Protein AF-A0A1K1NVN3-F1 (afdb_monomer_lite)

Structure (mmCIF, N/CA/C/O backbone):
data_AF-A0A1K1NVN3-F1
#
_entry.id   AF-A0A1K1NVN3-F1
#
loop_
_atom_site.group_PDB
_atom_site.id
_atom_site.type_symbol
_atom_site.label_atom_id
_atom_site.label_alt_id
_atom_site.label_comp_id
_atom_site.label_asym_id
_atom_site.label_entity_id
_atom_site.label_seq_id
_atom_site.pdbx_PDB_ins_code
_atom_site.Cartn_x
_atom_site.Cartn_y
_atom_site.Cartn_z
_atom_site.occupancy
_atom_site.B_iso_or_equiv
_atom_site.auth_seq_id
_atom_site.auth_comp_id
_atom_site.auth_asym_id
_atom_site.auth_atom_id
_atom_site.pdbx_PDB_model_num
ATOM 1 N N . MET A 1 1 ? -2.063 9.212 32.830 1.00 39.06 1 MET A N 1
ATOM 2 C CA . MET A 1 1 ? -3.025 9.373 31.720 1.00 39.06 1 MET A CA 1
ATOM 3 C C . MET A 1 1 ? -2.768 8.256 30.728 1.00 39.06 1 MET A C 1
ATOM 5 O O . MET A 1 1 ? -1.847 8.368 29.932 1.00 39.06 1 MET A O 1
ATOM 9 N N . ALA A 1 2 ? -3.495 7.143 30.842 1.00 42.03 2 ALA A N 1
ATOM 10 C CA . ALA A 1 2 ? -3.473 6.127 29.798 1.00 42.03 2 ALA A CA 1
ATOM 11 C C . ALA A 1 2 ? -4.143 6.756 28.573 1.00 42.03 2 ALA A C 1
ATOM 13 O O . ALA A 1 2 ? -5.291 7.185 28.666 1.00 42.03 2 ALA A O 1
ATOM 14 N N . SER A 1 3 ? -3.400 6.910 27.477 1.00 47.00 3 SER A N 1
ATOM 15 C CA . SER A 1 3 ? -3.986 7.274 26.189 1.00 47.00 3 SER A CA 1
ATOM 16 C C . SER A 1 3 ? -5.056 6.230 25.899 1.00 47.00 3 SER A C 1
ATOM 18 O O . SER A 1 3 ? -4.728 5.058 25.716 1.00 47.00 3 SER A O 1
ATOM 20 N N . ILE A 1 4 ? -6.327 6.621 25.991 1.00 57.91 4 ILE A N 1
ATOM 21 C CA . ILE A 1 4 ? -7.442 5.731 25.690 1.00 57.91 4 ILE A CA 1
ATOM 22 C C . ILE A 1 4 ? -7.264 5.379 24.219 1.00 57.91 4 ILE A C 1
ATOM 24 O O . ILE A 1 4 ? -7.449 6.226 23.344 1.00 57.91 4 ILE A O 1
ATOM 28 N N . LEU A 1 5 ? -6.832 4.149 23.953 1.00 59.69 5 LEU A N 1
ATOM 29 C CA . LEU A 1 5 ? -6.866 3.571 22.622 1.00 59.69 5 LEU A CA 1
ATOM 30 C C . LEU A 1 5 ? -8.344 3.560 22.213 1.00 59.69 5 LEU A C 1
ATOM 32 O O .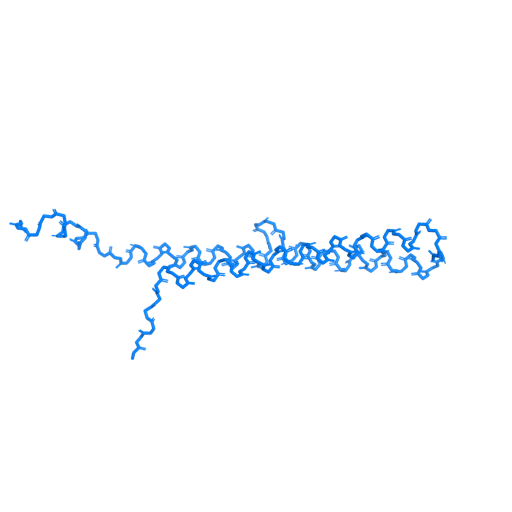 LEU A 1 5 ? -9.118 2.709 22.636 1.00 59.69 5 LEU A O 1
ATOM 36 N N . THR A 1 6 ? -8.772 4.587 21.482 1.00 69.06 6 THR A N 1
ATOM 37 C CA . THR A 1 6 ? -10.146 4.693 20.991 1.00 69.06 6 THR A CA 1
ATOM 38 C C . THR A 1 6 ? -10.243 4.019 19.632 1.00 69.06 6 THR A C 1
ATOM 40 O O . THR A 1 6 ? -9.286 4.018 18.853 1.00 69.06 6 THR A O 1
ATOM 43 N N . SER A 1 7 ? -11.426 3.498 19.298 1.00 71.19 7 SER A N 1
ATOM 44 C CA . SER A 1 7 ? -11.692 2.934 17.966 1.00 71.19 7 SER A CA 1
ATOM 45 C C . SER A 1 7 ? -11.362 3.936 16.840 1.00 71.19 7 SER A C 1
ATOM 47 O O . SER A 1 7 ? -10.897 3.536 15.774 1.00 71.19 7 SER A O 1
ATOM 49 N N . ALA A 1 8 ? -11.500 5.241 17.112 1.00 76.06 8 ALA A N 1
ATOM 50 C CA . ALA A 1 8 ? -11.142 6.321 16.197 1.00 76.06 8 ALA A CA 1
ATOM 51 C C . ALA A 1 8 ? -9.643 6.354 15.852 1.00 76.06 8 ALA A C 1
ATOM 53 O O . ALA A 1 8 ? -9.297 6.542 14.688 1.00 76.06 8 ALA A O 1
ATOM 54 N N . ILE A 1 9 ? -8.750 6.127 16.825 1.00 80.19 9 ILE A N 1
ATOM 55 C CA . ILE A 1 9 ? -7.299 6.068 16.572 1.00 80.19 9 ILE A CA 1
ATOM 56 C C . ILE A 1 9 ? -6.989 4.914 15.616 1.00 80.19 9 ILE A C 1
ATOM 58 O O . ILE A 1 9 ? -6.275 5.111 14.639 1.00 80.19 9 ILE A O 1
ATOM 62 N N . ILE A 1 10 ? -7.591 3.742 15.833 1.00 81.62 10 ILE A N 1
ATOM 63 C CA . ILE A 1 10 ? -7.361 2.561 14.991 1.00 81.62 10 ILE A CA 1
ATOM 64 C C . ILE A 1 10 ? -7.884 2.771 13.570 1.00 81.62 10 ILE A C 1
ATOM 66 O O . ILE A 1 10 ? -7.186 2.459 12.607 1.00 81.62 10 ILE A O 1
ATOM 70 N N . VAL A 1 11 ? -9.088 3.331 13.423 1.00 83.69 11 VAL A N 1
ATOM 71 C CA . VAL A 1 11 ? -9.662 3.657 12.107 1.00 83.69 11 VAL A CA 1
ATOM 72 C C . VAL A 1 11 ? -8.768 4.644 11.354 1.00 83.69 11 VAL A C 1
ATOM 74 O O . VAL A 1 11 ? -8.476 4.429 10.177 1.00 83.69 11 VAL A O 1
ATOM 77 N N . ASN A 1 12 ? -8.275 5.678 12.037 1.00 85.81 12 ASN A N 1
ATOM 78 C CA . ASN A 1 12 ? -7.360 6.647 11.442 1.00 85.81 12 ASN A CA 1
ATOM 79 C C . ASN A 1 12 ? -6.043 5.989 11.017 1.00 85.81 12 ASN A C 1
ATOM 81 O O . ASN A 1 12 ? -5.599 6.197 9.890 1.00 85.81 12 ASN A O 1
ATOM 85 N N . THR A 1 13 ? -5.450 5.141 11.862 1.00 87.12 13 THR A N 1
ATOM 86 C CA . THR A 1 13 ? -4.222 4.414 11.515 1.00 87.12 13 THR A CA 1
ATOM 87 C C . THR A 1 13 ? -4.436 3.476 10.326 1.00 87.12 13 THR A C 1
ATOM 89 O O . THR A 1 13 ? -3.604 3.467 9.422 1.00 87.12 13 THR A O 1
ATOM 92 N N . LYS A 1 14 ? -5.563 2.750 10.251 1.00 89.50 14 LYS A N 1
ATOM 93 C CA . LYS A 1 14 ? -5.898 1.936 9.066 1.00 89.50 14 LYS A CA 1
ATOM 94 C C . LYS A 1 14 ? -5.983 2.793 7.805 1.00 89.50 14 LYS A C 1
ATOM 96 O O . LYS A 1 14 ? -5.437 2.405 6.778 1.00 89.50 14 LYS A O 1
ATOM 101 N N . SER A 1 15 ? -6.619 3.961 7.888 1.00 90.38 15 SER A N 1
ATOM 102 C CA . SER A 1 15 ? -6.712 4.904 6.766 1.00 90.38 15 SER A CA 1
ATOM 103 C C . SER A 1 15 ? -5.334 5.396 6.301 1.00 90.38 15 SER A C 1
ATOM 105 O O . SER A 1 15 ? -5.063 5.458 5.099 1.00 90.38 15 SER A O 1
ATOM 107 N N . SER A 1 16 ? -4.416 5.667 7.235 1.00 92.62 16 SER A N 1
ATOM 108 C CA . SER A 1 16 ? -3.026 6.009 6.908 1.00 92.62 16 SER A CA 1
ATOM 109 C C . SER A 1 16 ? -2.289 4.859 6.217 1.00 92.62 16 SER A C 1
ATOM 111 O O . SER A 1 16 ? -1.594 5.100 5.233 1.00 92.62 16 SER A O 1
ATOM 113 N N . VAL A 1 17 ? -2.470 3.613 6.675 1.00 91.19 17 VAL A N 1
ATOM 114 C CA . VAL A 1 17 ? -1.889 2.429 6.013 1.00 91.19 17 VAL A CA 1
ATOM 115 C C . VAL A 1 17 ? -2.447 2.275 4.596 1.00 91.19 17 VAL A C 1
ATOM 117 O O . VAL A 1 17 ? -1.675 2.071 3.664 1.00 91.19 17 VAL A O 1
ATOM 120 N N . SER A 1 18 ? -3.755 2.451 4.398 1.00 90.25 18 SER A N 1
ATOM 121 C CA . SER A 1 18 ? -4.359 2.416 3.060 1.00 90.25 18 SER A CA 1
ATOM 122 C C . SER A 1 18 ? -3.824 3.524 2.150 1.00 90.25 18 SER A C 1
ATOM 124 O O . SER A 1 18 ? -3.484 3.258 1.003 1.00 90.25 18 SER A O 1
ATOM 126 N N . THR A 1 19 ? -3.677 4.750 2.662 1.00 93.44 19 THR A N 1
ATOM 127 C CA . THR A 1 19 ? -3.077 5.866 1.907 1.00 93.44 19 THR A CA 1
ATOM 128 C C . THR A 1 19 ? -1.642 5.547 1.477 1.00 93.44 19 THR A C 1
ATOM 130 O O . THR A 1 19 ? -1.258 5.831 0.340 1.00 93.44 19 THR A O 1
ATOM 133 N N . TYR A 1 20 ? -0.853 4.929 2.362 1.00 90.44 20 TYR A N 1
ATOM 134 C CA . TYR A 1 20 ? 0.503 4.488 2.042 1.00 90.44 20 TYR A CA 1
ATOM 135 C C . TYR A 1 20 ? 0.512 3.444 0.918 1.00 90.44 20 TYR A C 1
ATOM 137 O O . TYR A 1 20 ? 1.271 3.602 -0.035 1.00 90.44 20 TYR A O 1
ATOM 145 N N . VAL A 1 21 ? -0.361 2.431 0.986 1.00 90.75 21 VAL A N 1
ATOM 146 C CA . VAL A 1 21 ? -0.495 1.407 -0.066 1.00 90.75 21 VAL A CA 1
ATOM 147 C C . VAL A 1 21 ? -0.840 2.043 -1.412 1.00 90.75 21 VAL A C 1
ATOM 149 O O . VAL A 1 21 ? -0.142 1.785 -2.389 1.00 90.75 21 VAL A O 1
ATOM 152 N N . THR A 1 22 ? -1.835 2.933 -1.456 1.00 92.31 22 THR A N 1
ATOM 153 C CA . THR A 1 22 ? -2.222 3.643 -2.687 1.00 92.31 22 THR A CA 1
ATOM 154 C C . THR A 1 22 ? -1.065 4.459 -3.261 1.00 92.31 22 THR A C 1
ATOM 156 O O . THR A 1 22 ? -0.824 4.441 -4.465 1.00 92.31 22 THR A O 1
ATOM 159 N N . THR A 1 23 ? -0.320 5.163 -2.405 1.00 91.31 23 THR A N 1
ATOM 160 C CA . THR A 1 23 ? 0.828 5.973 -2.839 1.00 91.31 23 THR A CA 1
ATOM 161 C C . THR A 1 23 ? 1.943 5.093 -3.404 1.00 91.31 23 THR A C 1
ATOM 163 O O . THR A 1 23 ? 2.503 5.400 -4.452 1.00 91.31 23 THR A O 1
ATOM 166 N N . ALA A 1 24 ? 2.253 3.980 -2.736 1.00 88.75 24 ALA A N 1
ATOM 167 C CA . ALA A 1 24 ? 3.274 3.038 -3.180 1.00 88.75 24 ALA A CA 1
ATOM 168 C C . ALA A 1 24 ? 2.906 2.363 -4.513 1.00 88.75 24 ALA A C 1
ATOM 170 O O . ALA A 1 24 ? 3.775 2.208 -5.369 1.00 88.75 24 ALA A O 1
ATOM 171 N N . GLN A 1 25 ? 1.630 2.021 -4.713 1.00 89.75 25 GLN A N 1
ATOM 172 C CA . GLN A 1 25 ? 1.122 1.500 -5.987 1.00 89.75 25 GLN A CA 1
ATOM 173 C C . GLN A 1 25 ? 1.230 2.542 -7.107 1.00 89.75 25 GLN A C 1
ATOM 175 O O . GLN A 1 25 ? 1.758 2.229 -8.167 1.00 89.75 25 GLN A O 1
ATOM 180 N N . GLY A 1 26 ? 0.848 3.798 -6.851 1.00 89.75 26 GLY A N 1
ATOM 181 C CA . GLY A 1 26 ? 0.998 4.874 -7.837 1.00 89.75 26 GLY A CA 1
ATOM 182 C C . GLY A 1 26 ? 2.453 5.090 -8.269 1.00 89.75 26 GLY A C 1
ATOM 183 O O . GLY A 1 26 ? 2.743 5.163 -9.460 1.00 89.75 26 GLY A O 1
ATOM 184 N N . LEU A 1 27 ? 3.392 5.107 -7.316 1.00 88.38 27 LEU A N 1
ATOM 185 C CA . LEU A 1 27 ? 4.827 5.204 -7.617 1.00 88.38 27 LEU A CA 1
ATOM 186 C C . LEU A 1 27 ? 5.341 4.001 -8.421 1.00 88.38 27 LEU A C 1
ATOM 188 O O . LEU A 1 27 ? 6.202 4.159 -9.287 1.00 88.38 27 LEU A O 1
ATOM 192 N N . TYR A 1 28 ? 4.835 2.798 -8.135 1.00 90.06 28 TYR A N 1
ATOM 193 C CA . TYR A 1 28 ? 5.163 1.603 -8.906 1.00 90.06 28 TYR A CA 1
ATOM 194 C C . TYR A 1 28 ? 4.682 1.720 -10.358 1.00 90.06 28 TYR A C 1
ATOM 196 O O . TYR A 1 28 ? 5.470 1.467 -11.268 1.00 90.06 28 TYR A O 1
ATOM 204 N N . ASP A 1 29 ? 3.442 2.158 -10.578 1.00 91.12 29 ASP A N 1
ATOM 205 C CA . ASP A 1 29 ? 2.857 2.314 -11.914 1.00 91.12 29 ASP A CA 1
ATOM 206 C C . ASP A 1 29 ? 3.602 3.376 -12.744 1.00 91.12 29 ASP A C 1
ATOM 208 O O . ASP A 1 29 ? 3.897 3.171 -13.930 1.00 91.12 29 ASP A O 1
ATOM 212 N N . GLU A 1 30 ? 3.976 4.497 -12.116 1.00 90.69 30 GLU A N 1
ATOM 213 C CA . GLU A 1 30 ? 4.812 5.534 -12.732 1.00 90.69 30 GLU A CA 1
ATOM 214 C C . GLU A 1 30 ? 6.185 4.982 -13.134 1.00 90.69 30 GLU A C 1
ATOM 216 O O . GLU A 1 30 ? 6.639 5.185 -14.266 1.00 90.69 30 GLU A O 1
ATOM 221 N N . LEU A 1 31 ? 6.839 4.238 -12.235 1.00 88.31 31 LEU A N 1
ATOM 222 C CA . LEU A 1 31 ? 8.149 3.644 -12.495 1.00 88.31 31 LEU A CA 1
ATOM 223 C C . LEU A 1 31 ? 8.079 2.566 -13.584 1.00 88.31 31 LEU A C 1
ATOM 225 O O . LEU A 1 31 ? 8.941 2.530 -14.461 1.00 88.31 31 LEU A O 1
ATOM 229 N N . GLN A 1 32 ? 7.043 1.727 -13.574 1.00 90.25 32 GLN A N 1
ATOM 230 C CA . GLN A 1 32 ? 6.807 0.718 -14.604 1.00 90.25 32 GLN A CA 1
ATOM 231 C C . GLN A 1 32 ? 6.646 1.371 -15.978 1.00 90.25 32 GLN A C 1
ATOM 233 O O . GLN A 1 32 ? 7.282 0.959 -16.949 1.00 90.25 32 GLN A O 1
ATOM 238 N N . THR A 1 33 ? 5.838 2.429 -16.050 1.00 90.44 33 THR A N 1
ATOM 239 C CA . THR A 1 33 ? 5.626 3.201 -17.276 1.00 90.44 33 THR A CA 1
ATOM 240 C C . THR A 1 33 ? 6.935 3.811 -17.774 1.00 90.44 33 THR A C 1
ATOM 242 O O . THR A 1 33 ? 7.257 3.704 -18.959 1.00 90.44 33 THR A O 1
ATOM 245 N N . LEU A 1 34 ? 7.729 4.401 -16.876 1.00 88.56 34 LEU A N 1
ATOM 246 C CA . LEU A 1 34 ? 9.026 4.984 -17.213 1.00 88.56 34 LEU A CA 1
ATOM 247 C C . LEU A 1 34 ? 10.003 3.938 -17.769 1.00 88.56 34 LEU A C 1
ATOM 249 O O . LEU A 1 34 ? 10.617 4.176 -18.809 1.00 88.56 34 LEU A O 1
ATOM 253 N N . ILE A 1 35 ? 10.135 2.784 -17.110 1.00 86.56 35 ILE A N 1
ATOM 254 C CA . ILE A 1 35 ? 11.030 1.701 -17.546 1.00 86.56 35 ILE A CA 1
ATOM 255 C C . ILE A 1 35 ? 10.593 1.142 -18.903 1.00 86.56 35 ILE A C 1
ATOM 257 O O . ILE A 1 35 ? 11.433 0.957 -19.790 1.00 86.56 35 ILE A O 1
ATOM 261 N N . ASN A 1 36 ? 9.292 0.935 -19.109 1.00 86.06 36 ASN A N 1
ATOM 262 C CA . ASN A 1 36 ? 8.763 0.475 -20.391 1.00 86.06 36 ASN A CA 1
ATOM 263 C C . ASN A 1 36 ? 9.072 1.473 -21.516 1.00 86.06 36 ASN A C 1
ATOM 265 O O . ASN A 1 36 ? 9.590 1.069 -22.553 1.00 86.0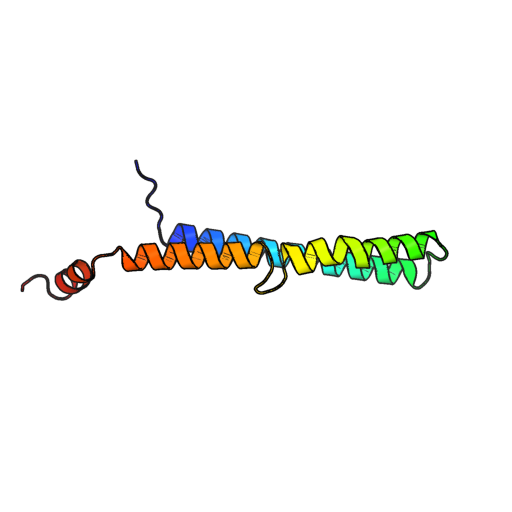6 36 ASN A O 1
ATOM 269 N N . ASN A 1 37 ? 8.847 2.769 -21.284 1.00 86.06 37 ASN A N 1
ATOM 270 C CA . ASN A 1 37 ? 9.100 3.820 -22.274 1.00 86.06 37 ASN A CA 1
ATOM 271 C C . ASN A 1 37 ? 10.592 4.009 -22.588 1.00 86.06 37 ASN A C 1
ATOM 273 O O . ASN A 1 37 ? 10.972 4.177 -23.746 1.00 86.06 37 ASN A O 1
ATOM 277 N N . LEU A 1 38 ? 11.461 3.990 -21.571 1.00 81.75 38 LEU A N 1
ATOM 278 C CA . LEU A 1 38 ? 12.907 4.143 -21.767 1.00 81.75 38 LEU A CA 1
ATOM 279 C C . LEU A 1 38 ? 13.464 3.020 -22.642 1.00 81.75 38 LEU A C 1
ATOM 281 O O . LEU A 1 38 ? 14.246 3.262 -23.563 1.00 81.75 38 LEU A O 1
ATOM 285 N N . THR A 1 39 ? 13.026 1.797 -22.368 1.00 78.19 39 THR A N 1
ATOM 286 C CA . THR A 1 39 ? 13.587 0.592 -22.975 1.00 78.19 39 THR A CA 1
ATOM 287 C C . THR A 1 39 ? 12.896 0.157 -24.267 1.00 78.19 39 THR A C 1
ATOM 289 O O . THR A 1 39 ? 13.338 -0.804 -24.898 1.00 78.19 39 THR A O 1
ATOM 292 N N . SER A 1 40 ? 11.827 0.848 -24.680 1.00 78.06 40 SER A N 1
ATOM 293 C CA . SER A 1 40 ? 11.123 0.574 -25.936 1.00 78.06 40 SER A CA 1
ATOM 294 C C . SER A 1 40 ? 11.736 1.250 -27.163 1.00 78.06 40 SER A C 1
ATOM 296 O O . SER A 1 40 ? 11.478 0.791 -28.273 1.00 78.06 40 SER A O 1
ATOM 298 N N . SER A 1 41 ? 12.511 2.333 -27.017 1.00 68.62 41 SER A N 1
ATOM 299 C CA . SER A 1 41 ? 12.978 3.082 -28.202 1.00 68.62 41 SER A CA 1
ATOM 300 C C . SER A 1 41 ? 14.303 3.834 -28.073 1.00 68.62 41 SER A C 1
ATOM 302 O O . SER A 1 41 ? 14.983 3.997 -29.083 1.00 68.62 41 SER A O 1
ATOM 304 N N . ASN A 1 42 ? 14.684 4.309 -26.880 1.00 64.56 42 ASN A N 1
ATOM 305 C CA . ASN A 1 42 ? 15.770 5.297 -26.752 1.00 64.56 42 ASN A CA 1
ATOM 306 C C . ASN A 1 42 ? 16.981 4.791 -25.957 1.00 64.56 42 ASN A C 1
ATOM 308 O O . ASN A 1 42 ? 18.059 5.377 -26.040 1.00 64.56 42 ASN A O 1
ATOM 312 N N . PHE A 1 43 ? 16.815 3.715 -25.191 1.00 73.06 43 PHE A N 1
ATOM 313 C CA . PHE A 1 43 ? 17.855 3.128 -24.360 1.00 73.06 43 PHE A CA 1
ATOM 314 C C . PHE A 1 43 ? 17.912 1.623 -24.638 1.00 73.06 43 PHE A C 1
ATOM 316 O O . PHE A 1 43 ? 16.960 0.900 -24.355 1.00 73.06 43 PHE A O 1
ATOM 323 N N . MET A 1 44 ? 19.001 1.165 -25.262 1.00 75.62 44 MET A N 1
ATOM 324 C CA . MET A 1 44 ? 19.184 -0.215 -25.733 1.00 75.62 44 MET A CA 1
ATOM 325 C C . MET A 1 44 ? 20.592 -0.722 -25.383 1.00 75.62 44 MET A C 1
ATOM 327 O O . MET A 1 44 ? 21.515 0.078 -25.223 1.00 75.62 44 MET A O 1
ATOM 331 N N . GLY A 1 45 ? 20.754 -2.045 -25.290 1.00 79.88 45 GLY A N 1
ATOM 332 C CA . GLY A 1 45 ? 22.002 -2.720 -24.905 1.00 79.88 45 GLY A CA 1
ATOM 333 C C . GLY A 1 45 ? 22.037 -3.131 -23.429 1.00 79.88 45 GLY A C 1
ATOM 334 O O . GLY A 1 45 ? 21.078 -2.895 -22.697 1.00 79.88 45 GLY A O 1
ATOM 335 N N . ASP A 1 46 ? 23.155 -3.706 -22.984 1.00 83.94 46 ASP A N 1
ATOM 336 C CA . ASP A 1 46 ? 23.305 -4.358 -21.668 1.00 83.94 46 ASP A CA 1
ATOM 337 C C . ASP A 1 46 ? 22.852 -3.499 -20.477 1.00 83.94 46 ASP A C 1
ATOM 339 O O . ASP A 1 46 ? 22.336 -4.009 -19.484 1.00 83.94 46 ASP A O 1
ATOM 343 N N . ALA A 1 47 ? 23.004 -2.175 -20.571 1.00 81.00 47 ALA A N 1
ATOM 344 C CA . ALA A 1 47 ? 22.530 -1.261 -19.540 1.00 81.00 47 ALA A CA 1
ATOM 345 C C . ALA A 1 47 ? 20.991 -1.247 -19.446 1.00 81.00 47 ALA A C 1
ATOM 347 O O . ALA A 1 47 ? 20.454 -1.337 -18.346 1.00 81.00 47 ALA A O 1
ATOM 348 N N . SER A 1 48 ? 20.276 -1.193 -20.578 1.00 82.75 48 SER A N 1
ATOM 349 C CA . SER A 1 48 ? 18.806 -1.305 -20.633 1.00 82.75 48 SER A CA 1
ATOM 350 C C . SER A 1 48 ? 18.321 -2.604 -20.006 1.00 82.75 48 SER A C 1
ATOM 352 O O . SER A 1 48 ? 17.377 -2.592 -19.213 1.00 82.75 48 SER A O 1
ATOM 354 N N . ASP A 1 49 ? 18.988 -3.707 -20.324 1.00 83.88 49 ASP A N 1
ATOM 355 C CA . ASP A 1 49 ? 18.624 -5.016 -19.792 1.00 83.88 49 ASP A CA 1
ATOM 356 C C . ASP A 1 49 ? 18.892 -5.089 -18.284 1.00 83.88 49 ASP A C 1
ATOM 358 O O . ASP A 1 49 ? 18.018 -5.510 -17.531 1.00 83.88 49 ASP A O 1
ATOM 362 N N . GLY A 1 50 ? 20.004 -4.522 -17.806 1.00 85.56 50 GLY A N 1
ATOM 363 C CA . GLY A 1 50 ? 20.277 -4.384 -16.373 1.00 85.56 50 GLY A CA 1
ATOM 364 C C . GLY A 1 50 ? 19.222 -3.564 -15.616 1.00 85.56 50 GLY A C 1
ATOM 365 O O . GLY A 1 50 ? 18.841 -3.928 -14.501 1.00 85.56 50 GLY A O 1
ATOM 366 N N . PHE A 1 51 ? 18.697 -2.485 -16.208 1.00 84.38 51 PHE A N 1
ATOM 367 C CA . PHE A 1 51 ? 17.606 -1.709 -15.604 1.00 84.38 51 PHE A CA 1
ATOM 368 C C . PHE A 1 51 ? 16.285 -2.489 -15.569 1.00 84.38 51 PHE A C 1
ATOM 370 O O . PHE A 1 51 ? 15.594 -2.445 -14.549 1.00 84.38 51 PHE A O 1
ATOM 377 N N . LYS A 1 52 ? 15.949 -3.237 -16.630 1.00 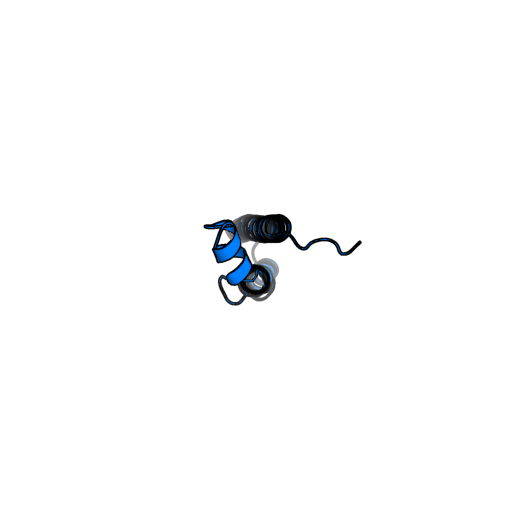84.81 52 LYS A N 1
ATOM 378 C CA . LYS A 1 52 ? 14.790 -4.149 -16.630 1.00 84.81 52 LYS A CA 1
ATOM 379 C C . LYS A 1 52 ? 14.933 -5.222 -15.562 1.00 84.81 52 LYS A C 1
ATOM 381 O O . LYS A 1 52 ? 14.000 -5.443 -14.794 1.00 84.81 52 LYS A O 1
ATOM 386 N N . ASP A 1 53 ? 16.098 -5.848 -15.478 1.00 89.19 53 ASP A N 1
ATOM 387 C CA . ASP A 1 53 ? 16.367 -6.918 -14.525 1.00 89.19 53 ASP A CA 1
ATOM 388 C C . ASP A 1 53 ? 16.302 -6.415 -13.089 1.00 89.19 53 ASP A C 1
ATOM 390 O O . ASP A 1 53 ? 15.684 -7.059 -12.239 1.00 89.19 53 ASP A O 1
ATOM 394 N N . PHE A 1 54 ? 16.869 -5.241 -12.807 1.00 87.62 54 PHE A N 1
ATOM 395 C CA . PHE A 1 54 ? 16.741 -4.606 -11.501 1.00 87.62 54 PHE A CA 1
ATOM 396 C C . PHE A 1 54 ? 15.277 -4.286 -11.174 1.00 87.62 54 PHE A C 1
ATOM 398 O O . PHE A 1 54 ? 14.796 -4.627 -10.088 1.00 87.62 54 PHE A O 1
ATOM 405 N N . PHE A 1 55 ? 14.550 -3.666 -12.105 1.00 88.56 55 PHE A N 1
ATOM 406 C CA . PHE A 1 55 ? 13.153 -3.301 -11.894 1.00 88.56 55 PHE A CA 1
ATOM 407 C C . PHE A 1 55 ? 12.274 -4.535 -11.637 1.00 88.56 55 PHE A C 1
ATOM 409 O O . PHE A 1 55 ? 11.515 -4.565 -10.668 1.00 88.56 55 PHE A O 1
ATOM 416 N N . ASN A 1 56 ? 12.429 -5.589 -12.435 1.00 87.88 56 ASN A N 1
ATOM 417 C CA . ASN A 1 56 ? 11.622 -6.804 -12.336 1.00 87.88 56 ASN A CA 1
ATOM 418 C C . ASN A 1 56 ? 12.028 -7.692 -11.155 1.00 87.88 56 ASN A C 1
ATOM 420 O O . ASN A 1 56 ? 11.169 -8.235 -10.469 1.00 87.88 56 ASN A O 1
ATOM 424 N N . SER A 1 57 ? 13.328 -7.835 -10.891 1.00 90.00 57 SER A N 1
ATOM 425 C CA . SER A 1 57 ? 13.837 -8.814 -9.919 1.00 90.00 57 SER A CA 1
ATOM 426 C C . SER A 1 57 ? 14.062 -8.239 -8.524 1.00 90.00 57 SER A C 1
ATOM 428 O O . SER A 1 57 ? 14.220 -9.005 -7.572 1.00 90.00 57 SER A O 1
ATOM 430 N N . LYS A 1 58 ? 14.145 -6.908 -8.382 1.00 86.38 58 LYS A N 1
ATOM 431 C CA . LYS A 1 58 ? 14.432 -6.234 -7.103 1.00 86.38 58 LYS A CA 1
ATOM 432 C C . LYS A 1 58 ? 13.348 -5.232 -6.727 1.00 86.38 58 LYS A C 1
ATOM 434 O O . LYS A 1 58 ? 12.767 -5.364 -5.652 1.00 86.38 58 LYS A O 1
ATOM 439 N N . ALA A 1 59 ? 13.059 -4.265 -7.598 1.00 83.25 59 ALA A N 1
ATOM 440 C CA . ALA A 1 59 ? 12.120 -3.190 -7.274 1.00 83.25 59 ALA A CA 1
ATOM 441 C C . ALA A 1 59 ? 10.673 -3.699 -7.184 1.00 83.25 59 ALA A C 1
ATOM 443 O O . ALA A 1 59 ? 9.996 -3.439 -6.192 1.00 83.25 59 ALA A O 1
ATOM 444 N N . THR A 1 60 ? 10.225 -4.484 -8.168 1.00 88.56 60 THR A N 1
ATOM 445 C CA . THR A 1 60 ? 8.859 -5.026 -8.217 1.00 88.56 60 THR A CA 1
ATOM 446 C C . THR A 1 60 ? 8.545 -5.906 -7.001 1.00 88.56 60 THR A C 1
ATOM 448 O O . THR A 1 60 ? 7.551 -5.630 -6.336 1.00 88.56 60 THR A O 1
ATOM 451 N N . PRO A 1 61 ? 9.375 -6.894 -6.602 1.00 89.00 61 PRO A N 1
ATOM 452 C CA . PRO A 1 61 ? 9.091 -7.695 -5.409 1.00 89.00 61 PRO A CA 1
ATOM 453 C C . PRO A 1 61 ? 9.095 -6.874 -4.114 1.00 89.00 61 PRO A C 1
ATOM 455 O O . PRO A 1 61 ? 8.302 -7.135 -3.214 1.00 89.00 61 PRO A O 1
ATOM 458 N N . ALA A 1 62 ? 9.963 -5.864 -4.004 1.00 84.75 62 ALA A N 1
ATOM 459 C CA . ALA A 1 62 ? 9.997 -5.008 -2.824 1.00 84.75 62 ALA A CA 1
ATOM 460 C C . ALA A 1 62 ? 8.729 -4.149 -2.702 1.00 84.75 62 ALA A C 1
ATOM 462 O O . ALA A 1 62 ? 8.142 -4.084 -1.626 1.00 84.75 62 ALA A O 1
ATOM 463 N N . LEU A 1 63 ? 8.300 -3.513 -3.793 1.00 84.12 63 LEU A N 1
ATOM 464 C CA . LEU A 1 63 ? 7.160 -2.591 -3.803 1.00 84.12 63 LEU A CA 1
ATOM 465 C C . LEU A 1 63 ? 5.812 -3.317 -3.831 1.00 84.12 63 LEU A C 1
ATOM 467 O O . LEU A 1 63 ? 4.865 -2.877 -3.182 1.00 84.12 63 LEU A O 1
ATOM 471 N N . VAL A 1 64 ? 5.731 -4.439 -4.545 1.00 87.38 64 VAL A N 1
ATOM 472 C CA . VAL A 1 64 ? 4.502 -5.221 -4.701 1.00 87.38 64 VAL A CA 1
ATOM 473 C C . VAL A 1 64 ? 4.436 -6.299 -3.625 1.00 87.38 64 VAL A C 1
ATOM 475 O O . VAL A 1 64 ? 3.762 -6.092 -2.622 1.00 87.38 64 VAL A O 1
ATOM 478 N N . ALA A 1 65 ? 5.191 -7.393 -3.765 1.00 85.44 65 ALA A N 1
ATOM 479 C CA . ALA A 1 65 ? 5.079 -8.567 -2.889 1.00 85.44 65 ALA A CA 1
ATOM 480 C C . ALA A 1 65 ? 5.258 -8.228 -1.395 1.00 85.44 65 ALA A C 1
ATOM 482 O O . ALA A 1 65 ? 4.435 -8.579 -0.553 1.00 85.44 65 ALA A O 1
ATOM 483 N N . ASN A 1 66 ? 6.305 -7.477 -1.050 1.00 85.81 66 ASN A N 1
ATOM 484 C CA . ASN A 1 66 ? 6.632 -7.238 0.358 1.00 85.81 66 ASN A CA 1
ATOM 485 C C . ASN A 1 66 ? 5.827 -6.095 0.990 1.00 85.81 66 ASN A C 1
ATOM 487 O O . ASN A 1 66 ? 5.545 -6.135 2.192 1.00 85.81 66 ASN A O 1
ATOM 491 N N . LEU A 1 67 ? 5.486 -5.062 0.214 1.00 85.06 67 LEU A N 1
ATOM 492 C CA . LEU A 1 67 ? 4.914 -3.825 0.752 1.00 85.06 67 LEU A CA 1
ATOM 493 C C . LEU A 1 67 ? 3.423 -3.652 0.480 1.00 85.06 67 LEU A C 1
ATOM 495 O O . LEU A 1 67 ? 2.754 -3.086 1.339 1.00 85.06 67 LEU A O 1
ATOM 499 N N . THR A 1 68 ? 2.885 -4.113 -0.650 1.00 86.19 68 THR A N 1
ATOM 500 C CA . THR A 1 68 ? 1.504 -3.775 -1.054 1.00 86.19 68 THR A CA 1
ATOM 501 C C . THR A 1 68 ? 0.640 -4.966 -1.461 1.00 86.19 68 THR A C 1
ATOM 503 O O . THR A 1 68 ? -0.562 -4.794 -1.656 1.00 86.19 68 THR A O 1
ATOM 506 N N . GLU A 1 69 ? 1.203 -6.173 -1.553 1.00 88.75 69 GLU A N 1
ATOM 507 C CA . GLU A 1 69 ? 0.461 -7.375 -1.925 1.00 88.75 69 GLU A CA 1
ATOM 508 C C . GLU A 1 69 ? -0.674 -7.662 -0.927 1.00 88.75 69 GLU A C 1
ATOM 510 O O . GLU A 1 69 ? -0.441 -7.706 0.292 1.00 88.75 69 GLU A O 1
ATOM 515 N N . PRO A 1 70 ? -1.910 -7.862 -1.414 1.00 80.75 70 PRO A N 1
ATOM 516 C CA . PRO A 1 70 ? -3.031 -8.194 -0.550 1.00 80.75 70 PRO A CA 1
ATOM 517 C C . PRO A 1 70 ? -2.785 -9.511 0.202 1.00 80.75 70 PRO A C 1
ATOM 519 O O . PRO A 1 70 ? -2.607 -10.564 -0.399 1.00 80.75 70 PRO A O 1
ATOM 522 N N . GLY A 1 71 ? -2.814 -9.459 1.533 1.00 81.19 71 GLY A N 1
ATOM 523 C CA . GLY A 1 71 ? -2.806 -10.641 2.407 1.00 81.19 71 GLY A CA 1
ATOM 524 C C . GLY A 1 71 ? -1.433 -11.179 2.829 1.00 81.19 71 GLY A C 1
ATOM 525 O O . GLY A 1 71 ? -1.354 -11.813 3.877 1.00 81.19 71 GLY A O 1
ATOM 526 N N . SER A 1 72 ? -0.359 -10.910 2.087 1.00 86.81 72 SER A N 1
ATOM 527 C CA . SER A 1 72 ? 1.005 -11.402 2.384 1.00 86.81 72 SER A CA 1
ATOM 528 C C . SER A 1 72 ? 1.998 -10.295 2.745 1.00 86.81 72 SER A C 1
ATOM 530 O O . SER A 1 72 ? 3.020 -10.569 3.378 1.00 86.81 72 SER A O 1
ATOM 532 N N . SER A 1 73 ? 1.713 -9.049 2.363 1.00 88.88 73 SER A N 1
ATOM 533 C CA . SER A 1 73 ? 2.618 -7.923 2.590 1.00 88.88 73 SER A CA 1
ATOM 534 C C . SER A 1 73 ? 2.616 -7.425 4.035 1.00 88.88 73 SER A C 1
ATOM 536 O O . SER A 1 73 ? 1.690 -7.655 4.821 1.00 88.88 73 SER A O 1
ATOM 538 N N . ILE A 1 74 ? 3.640 -6.639 4.376 1.00 86.31 74 ILE A N 1
ATOM 539 C CA . ILE A 1 74 ? 3.739 -5.963 5.674 1.00 86.31 74 ILE A CA 1
ATOM 540 C C . ILE A 1 74 ? 2.515 -5.069 5.921 1.00 86.31 74 ILE A C 1
ATOM 542 O O . ILE A 1 74 ? 2.009 -5.029 7.041 1.00 86.31 74 ILE A O 1
ATOM 546 N N . THR A 1 75 ? 1.998 -4.375 4.901 1.00 87.94 75 THR A N 1
ATOM 547 C CA . THR A 1 75 ? 0.832 -3.490 5.070 1.00 87.94 75 THR A CA 1
ATOM 548 C C . THR A 1 75 ? -0.460 -4.269 5.305 1.00 87.94 75 THR A C 1
ATOM 550 O O . THR A 1 75 ? -1.265 -3.853 6.140 1.00 87.94 75 THR A O 1
ATOM 553 N N . ALA A 1 76 ? -0.626 -5.436 4.677 1.00 85.62 76 ALA A N 1
ATOM 554 C CA . ALA A 1 76 ? -1.726 -6.354 4.974 1.00 85.62 76 ALA A CA 1
ATOM 555 C C . ALA A 1 76 ? -1.639 -6.908 6.410 1.00 85.62 76 ALA A C 1
ATOM 557 O O . ALA A 1 76 ? -2.645 -6.961 7.125 1.00 85.62 76 ALA A O 1
ATOM 558 N N . GLY A 1 77 ? -0.429 -7.243 6.871 1.00 87.38 77 GLY A N 1
ATOM 559 C CA . GLY A 1 77 ? -0.174 -7.628 8.260 1.00 87.38 77 GLY A CA 1
ATOM 560 C C . GLY A 1 77 ? -0.517 -6.511 9.251 1.00 87.38 77 GLY A C 1
ATOM 561 O O . GLY A 1 77 ? -1.190 -6.757 10.251 1.00 87.38 77 GLY A O 1
ATOM 562 N N . LEU A 1 78 ? -0.136 -5.265 8.947 1.00 87.25 78 LEU A N 1
ATOM 563 C CA . LEU A 1 78 ? -0.487 -4.094 9.757 1.00 87.25 78 LEU A CA 1
ATOM 564 C C . LEU A 1 78 ? -2.003 -3.875 9.819 1.00 87.25 78 LEU A C 1
ATOM 566 O O . LEU A 1 78 ? -2.527 -3.618 10.900 1.00 87.25 78 LEU A O 1
ATOM 570 N N . GLN A 1 79 ? -2.720 -4.004 8.699 1.00 87.19 79 GLN A N 1
ATOM 571 C CA . GLN A 1 79 ? -4.184 -3.908 8.693 1.00 87.19 79 GLN A CA 1
ATOM 572 C C . GLN A 1 79 ? -4.828 -5.000 9.554 1.00 87.19 79 GLN A C 1
ATOM 574 O O . GLN A 1 79 ? -5.697 -4.684 10.364 1.00 87.19 79 GLN A O 1
ATOM 579 N N . SER A 1 80 ? -4.350 -6.242 9.445 1.00 88.88 80 SER A N 1
ATOM 580 C CA . SER A 1 80 ? -4.845 -7.379 10.234 1.00 88.88 80 SER A CA 1
ATOM 581 C C . SER A 1 80 ? -4.576 -7.206 11.732 1.00 88.88 80 SER A C 1
ATOM 583 O O . SER A 1 80 ? -5.435 -7.489 12.567 1.00 88.88 80 SER A O 1
ATOM 585 N N . MET A 1 81 ? -3.399 -6.685 12.091 1.00 85.50 81 MET A N 1
ATOM 586 C CA . MET A 1 81 ? -3.054 -6.361 13.475 1.00 85.50 81 MET A CA 1
ATOM 587 C C . MET A 1 81 ? -3.954 -5.248 14.024 1.00 85.50 81 MET A C 1
ATOM 589 O O . MET A 1 81 ? -4.443 -5.354 15.144 1.00 85.50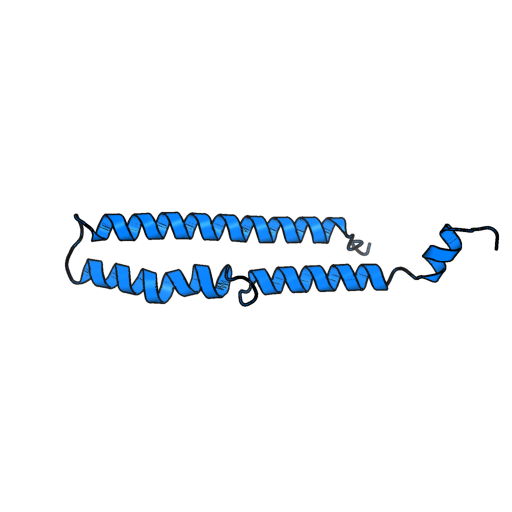 81 MET A O 1
ATOM 593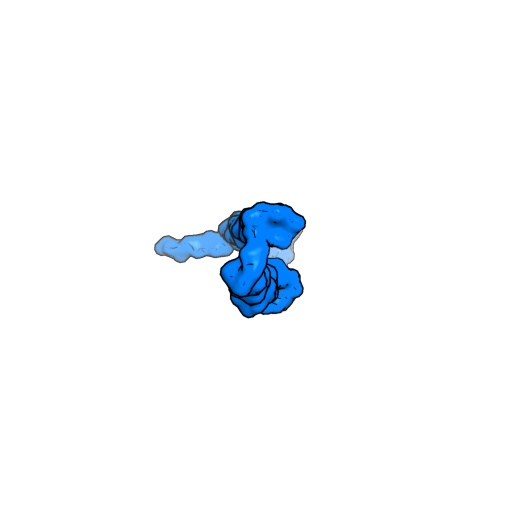 N N . LEU A 1 82 ? -4.213 -4.199 13.238 1.00 86.56 82 LEU A N 1
ATOM 594 C CA . LEU A 1 82 ? -5.120 -3.114 13.622 1.00 86.56 82 LEU A CA 1
ATOM 595 C C . LEU A 1 82 ? -6.562 -3.607 13.797 1.00 86.56 82 LEU A C 1
ATOM 597 O O . LEU A 1 82 ? -7.230 -3.178 14.736 1.00 86.56 82 LEU A O 1
ATOM 601 N N . ASP A 1 83 ? -7.027 -4.523 12.946 1.00 85.31 83 ASP A N 1
ATOM 602 C CA . ASP A 1 83 ? -8.335 -5.168 13.104 1.00 85.31 83 ASP A CA 1
ATOM 603 C C . ASP A 1 83 ? -8.400 -6.013 14.375 1.00 85.31 83 ASP A C 1
ATOM 605 O O . ASP A 1 83 ? -9.322 -5.839 15.169 1.00 85.31 83 ASP A O 1
ATOM 609 N N . SER A 1 84 ? -7.366 -6.811 14.646 1.00 84.31 84 SER A N 1
ATOM 610 C CA . SER A 1 84 ? -7.272 -7.611 15.874 1.00 84.31 84 SER A CA 1
ATOM 611 C C . SER A 1 84 ? -7.291 -6.736 17.133 1.00 84.31 84 SER A C 1
ATOM 613 O O . SER A 1 84 ? -7.987 -7.043 18.097 1.00 84.31 84 SER A O 1
ATOM 615 N N . ILE A 1 85 ? -6.567 -5.608 17.130 1.00 81.94 85 ILE A N 1
ATOM 616 C CA . ILE A 1 85 ? -6.584 -4.643 18.242 1.00 81.94 85 ILE A CA 1
ATOM 617 C C . ILE A 1 85 ? -7.990 -4.051 18.406 1.00 81.94 85 ILE A C 1
ATOM 619 O O . ILE A 1 85 ? -8.466 -3.899 19.530 1.00 81.94 85 ILE A O 1
ATOM 623 N N . LYS A 1 86 ? -8.676 -3.718 17.306 1.00 79.56 86 LYS A N 1
ATOM 624 C CA . LYS A 1 86 ? -10.039 -3.175 17.354 1.00 79.56 86 LYS A CA 1
ATOM 625 C C . LYS A 1 86 ? -11.025 -4.178 17.942 1.00 79.56 86 LYS A C 1
ATOM 627 O O . LYS A 1 86 ? -11.829 -3.790 18.781 1.00 79.56 86 LYS A O 1
ATOM 632 N N . GLU A 1 87 ? -10.963 -5.433 17.511 1.00 77.56 87 GLU A N 1
ATOM 633 C CA . GLU A 1 87 ? -11.813 -6.512 18.019 1.00 77.56 87 GLU A CA 1
ATOM 634 C C . GLU A 1 87 ? -11.573 -6.755 19.508 1.00 77.56 87 GLU A C 1
ATOM 636 O O . GLU A 1 87 ? -12.524 -6.749 20.279 1.00 77.56 87 GLU A O 1
ATOM 641 N N . GLN A 1 88 ? -10.316 -6.839 19.950 1.00 73.12 88 GLN A N 1
ATOM 642 C CA . GLN A 1 88 ? -9.988 -7.013 21.370 1.00 73.12 88 GLN A CA 1
ATOM 643 C C . GLN A 1 88 ? -10.452 -5.837 22.243 1.00 73.12 88 GLN A C 1
ATOM 645 O O . GLN A 1 88 ? -10.827 -6.031 23.399 1.00 73.12 88 GLN A O 1
ATOM 650 N N . LEU A 1 89 ? -10.463 -4.611 21.711 1.00 67.94 89 LEU A N 1
ATOM 651 C CA . LEU A 1 89 ? -11.050 -3.460 22.406 1.00 67.94 89 LEU A CA 1
ATOM 652 C C . LEU A 1 89 ? -12.581 -3.511 22.463 1.00 67.94 89 LEU A C 1
ATOM 654 O O . LEU A 1 89 ? -13.163 -2.934 23.375 1.00 67.94 89 LEU A O 1
ATOM 658 N N . LEU A 1 90 ? -13.234 -4.157 21.495 1.00 60.56 90 LEU A N 1
ATOM 659 C CA . LEU A 1 90 ? -14.686 -4.342 21.475 1.00 60.56 90 LEU A CA 1
ATOM 660 C C . LEU A 1 90 ? -15.121 -5.500 22.390 1.00 60.56 90 LEU A C 1
ATOM 662 O O . LEU A 1 90 ? -16.136 -5.369 23.065 1.00 60.56 90 LEU A O 1
ATOM 666 N N . ASP A 1 91 ? -14.328 -6.569 22.484 1.00 53.50 91 ASP A N 1
ATOM 667 C CA . ASP A 1 91 ? -14.567 -7.716 23.380 1.00 53.50 91 ASP A CA 1
ATOM 668 C C . ASP A 1 91 ? -14.197 -7.441 24.850 1.00 53.50 91 ASP A C 1
ATOM 670 O O . ASP A 1 91 ? -14.542 -8.213 25.742 1.00 53.50 91 ASP A O 1
ATOM 674 N N . THR A 1 92 ? -13.508 -6.331 25.132 1.00 53.53 92 THR A N 1
ATOM 675 C CA . THR A 1 92 ? -13.221 -5.879 26.506 1.00 53.53 92 THR A CA 1
ATOM 676 C C . THR A 1 92 ? -14.249 -4.883 27.048 1.00 53.53 92 THR A C 1
ATOM 678 O O . THR A 1 92 ? -14.161 -4.502 28.218 1.00 53.53 92 THR A O 1
ATOM 681 N N . VAL A 1 93 ? -15.250 -4.480 26.253 1.00 56.09 93 VAL A N 1
ATOM 682 C CA . VAL A 1 93 ? -16.402 -3.721 26.757 1.00 56.09 93 VAL A CA 1
ATOM 683 C C . VAL A 1 93 ? -17.430 -4.726 27.275 1.00 56.09 93 VAL A C 1
ATOM 685 O O . VAL A 1 93 ? -18.117 -5.381 26.499 1.00 56.09 93 VAL A O 1
ATOM 688 N N . ASP A 1 94 ? -17.474 -4.878 28.599 1.00 59.53 94 ASP A N 1
ATOM 689 C CA . ASP A 1 94 ? -18.289 -5.857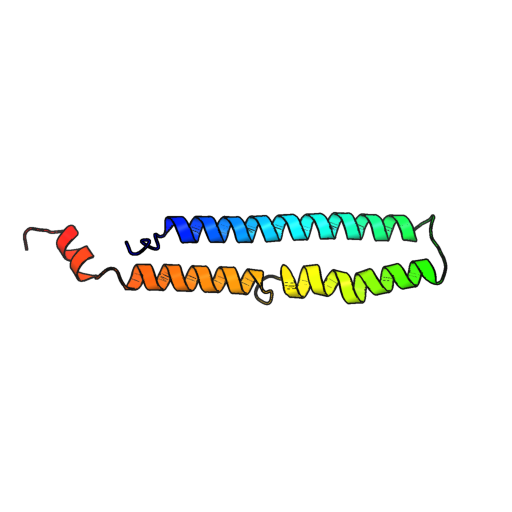 29.326 1.00 59.53 94 ASP A CA 1
ATOM 690 C C . ASP A 1 94 ? -19.730 -5.966 28.764 1.00 59.53 94 ASP A C 1
ATOM 692 O O . ASP A 1 94 ? -20.472 -4.976 28.773 1.00 59.53 94 ASP A O 1
ATOM 696 N N . PRO A 1 95 ? -20.167 -7.151 28.292 1.00 63.59 95 PRO A N 1
ATOM 697 C CA . PRO A 1 95 ? -21.536 -7.375 27.831 1.00 63.59 95 PRO A CA 1
ATOM 698 C C . PRO A 1 95 ? -22.592 -6.978 28.872 1.00 63.59 95 PRO A C 1
ATOM 700 O O . PRO A 1 95 ? -23.662 -6.491 28.503 1.00 63.59 95 PRO A O 1
ATOM 703 N N . GLN A 1 96 ? -22.275 -7.095 30.168 1.00 62.31 96 GLN A N 1
ATOM 704 C CA . GLN A 1 96 ? -23.150 -6.663 31.258 1.00 62.31 96 GLN A CA 1
ATOM 705 C C . GLN A 1 96 ? -23.323 -5.143 31.284 1.00 62.31 96 GLN A C 1
ATOM 707 O O . GLN A 1 96 ? -24.420 -4.675 31.557 1.00 62.31 96 GLN A O 1
ATOM 712 N N . LEU A 1 97 ? -22.303 -4.354 30.930 1.00 60.16 97 LEU A N 1
ATOM 713 C CA . LEU A 1 97 ? -22.439 -2.902 30.734 1.00 60.16 97 LEU A CA 1
ATOM 714 C C . LEU A 1 97 ? -23.375 -2.579 29.561 1.00 60.16 97 LEU A C 1
ATOM 716 O O . LEU A 1 97 ? -24.113 -1.595 29.608 1.00 60.16 97 LEU A O 1
ATOM 720 N N . GLY A 1 98 ? -23.367 -3.407 28.514 1.00 62.09 98 GLY A N 1
ATOM 721 C CA . GLY A 1 98 ? -24.309 -3.308 27.400 1.00 62.09 98 GLY A CA 1
ATOM 722 C C . GLY A 1 98 ? -25.755 -3.566 27.827 1.00 62.09 98 GLY A C 1
ATOM 723 O O . GLY A 1 98 ? -26.651 -2.811 27.446 1.00 62.09 98 GLY A O 1
ATOM 724 N N . ASP A 1 99 ? -25.977 -4.588 28.649 1.00 68.94 99 ASP A N 1
ATOM 725 C CA . ASP A 1 99 ? -27.307 -4.940 29.150 1.00 68.94 99 ASP A CA 1
ATOM 726 C C . ASP A 1 99 ? -27.811 -3.960 30.225 1.00 68.94 99 ASP A C 1
ATOM 728 O O . ASP A 1 99 ? -28.961 -3.525 30.154 1.00 68.94 99 ASP A O 1
ATOM 732 N N . ILE A 1 100 ? -26.940 -3.500 31.131 1.00 66.75 100 ILE A N 1
ATOM 733 C CA . ILE A 1 100 ? -27.234 -2.455 32.131 1.00 66.75 100 ILE A CA 1
ATOM 734 C C . ILE A 1 100 ? -27.597 -1.125 31.454 1.00 66.75 100 ILE A C 1
ATOM 736 O O . ILE A 1 100 ? -28.500 -0.428 31.902 1.00 66.75 100 ILE A O 1
ATOM 740 N N . ASN A 1 101 ? -26.942 -0.761 30.347 1.00 62.75 101 ASN A N 1
ATOM 741 C CA . ASN A 1 101 ? -27.284 0.465 29.618 1.00 62.75 101 ASN A CA 1
ATOM 742 C C . ASN A 1 101 ? -28.586 0.354 28.804 1.00 62.75 101 ASN A C 1
ATOM 744 O O . ASN A 1 101 ? -29.192 1.381 28.498 1.00 62.75 101 ASN A O 1
ATOM 748 N N . ARG A 1 102 ? -29.020 -0.858 28.427 1.00 70.00 102 ARG A N 1
ATOM 749 C CA . ARG A 1 102 ? -30.293 -1.070 27.711 1.00 70.00 102 ARG A CA 1
ATOM 750 C C . ARG A 1 102 ? -31.508 -1.020 28.631 1.00 70.00 102 ARG A C 1
ATOM 752 O O . ARG A 1 102 ? -32.568 -0.600 28.177 1.00 70.00 102 ARG A O 1
ATOM 759 N N . ASP A 1 103 ? -31.364 -1.439 29.884 1.00 64.88 103 ASP A N 1
ATOM 760 C CA . ASP A 1 103 ? -32.422 -1.374 30.895 1.00 64.88 103 ASP A CA 1
ATOM 761 C C . ASP A 1 103 ? -31.809 -1.060 32.274 1.00 64.88 103 ASP A C 1
ATOM 763 O O . ASP A 1 103 ? -31.588 -1.964 33.079 1.00 64.88 103 ASP A O 1
ATOM 767 N N . PRO A 1 104 ? -31.516 0.222 32.569 1.00 55.56 104 PRO A N 1
ATOM 768 C CA . PRO A 1 104 ? -30.805 0.637 33.786 1.00 55.56 104 PRO A CA 1
ATOM 769 C C . PRO A 1 104 ? -31.624 0.482 35.078 1.00 55.56 104 PRO A C 1
ATOM 771 O O . PRO A 1 104 ? -31.195 0.937 36.137 1.00 55.56 104 PRO A O 1
ATOM 774 N N . THR A 1 105 ? -32.819 -0.110 34.995 1.00 65.12 105 THR A N 1
ATOM 775 C CA . THR A 1 105 ? -33.775 -0.240 36.102 1.00 65.12 105 THR A CA 1
ATOM 776 C C . THR A 1 105 ? -34.081 -1.682 36.515 1.00 65.12 105 THR A C 1
ATOM 778 O O . THR A 1 105 ? -34.944 -1.880 37.372 1.00 65.12 105 THR A O 1
ATOM 781 N N . LYS A 1 106 ? -33.383 -2.675 35.950 1.00 51.44 106 LYS A N 1
ATOM 782 C CA . LYS A 1 106 ? -33.409 -4.066 36.430 1.00 51.44 106 LYS A CA 1
ATOM 783 C C . LYS A 1 106 ? -32.236 -4.405 37.336 1.00 51.44 106 LYS A C 1
ATOM 785 O O . LYS A 1 106 ? -31.121 -3.908 37.073 1.00 51.44 106 LYS A O 1
#

pLDDT: mean 79.32, std 12.54, range [39.06, 93.44]

Secondary structure (DSSP, 8-state):
------HHHHHHHHHHHHHHHHHHHHHHHHHHHHHHHHHHHT--SHHHHHHHHHIIIIIHHIIIIITT-TTTSHHHHHHHHHHHHHHHHHHTS-HHHHHHHH-TT-

Radius of gyration: 22.96 Å; chains: 1; bounding box: 57×21×65 Å

Sequence (106 aa):
MASILTSAIIVNTKSSVSTYVTTAQGLYDELQTLINNLTSSNFMGDASDGFKDFFNSKATPALVANLTEPGSSITAGLQSMLDSIKEQLLDTVDPQLGDINRDPTK

Foldseek 3Di:
DPPPPDLVVLVVVLVVLVVVLVVLVVVLVVVVVVLCVCDVPPDDDPVNVVVVCCSVVPVCCVSDVARHDQPRHPSNVVNVVSVVVSVVVVVPPDVVVVVCVVPVPD